Protein AF-A0A357V750-F1 (afdb_monomer_lite)

Secondary structure (DSSP, 8-state):
--------------PPPPP-------------S--S-PPPP-PPP----SS-SS-SS-HHHHHHHHHHHHHS-HHHHHHHTT--HHHHHHHHHHHHHHHTS--EEEETTEEEE-HHHHHHHHHHHHHHHHHHHHHHHHS---------------HHHIIIIIHHHHTT--

Structure (mmCIF, N/CA/C/O backbone):
data_AF-A0A357V750-F1
#
_entry.id   AF-A0A357V750-F1
#
loop_
_atom_site.group_PDB
_atom_site.id
_atom_site.type_symbol
_atom_site.label_atom_id
_atom_site.label_alt_id
_atom_site.label_comp_id
_atom_site.label_asym_id
_atom_site.label_entity_id
_atom_site.label_seq_id
_atom_site.pdbx_PDB_ins_code
_atom_site.Cartn_x
_atom_site.Cartn_y
_atom_site.Cartn_z
_atom_site.occupancy
_atom_site.B_iso_or_equiv
_atom_site.auth_seq_id
_atom_site.auth_comp_id
_atom_site.auth_asym_id
_atom_site.auth_atom_id
_atom_site.pdbx_PDB_model_num
ATOM 1 N N . MET A 1 1 ? 63.481 5.219 105.620 1.00 35.94 1 MET A N 1
ATOM 2 C CA . MET A 1 1 ? 64.578 6.195 105.464 1.00 35.94 1 MET A CA 1
ATOM 3 C C . MET A 1 1 ? 64.581 6.665 104.017 1.00 35.94 1 MET A C 1
ATOM 5 O O . MET A 1 1 ? 64.749 5.838 103.136 1.00 35.94 1 MET A O 1
ATOM 9 N N . THR A 1 2 ? 64.188 7.927 103.801 1.00 32.62 2 THR A N 1
ATOM 10 C CA . THR A 1 2 ? 64.933 8.993 103.087 1.00 32.62 2 THR A CA 1
ATOM 11 C C . THR A 1 2 ? 66.025 8.506 102.101 1.00 32.62 2 THR A C 1
ATOM 13 O O . THR A 1 2 ? 66.780 7.615 102.454 1.00 32.62 2 THR A O 1
ATOM 16 N N . ILE A 1 3 ? 66.269 9.042 100.894 1.00 41.50 3 ILE A N 1
ATOM 17 C CA . ILE A 1 3 ? 66.404 10.442 100.444 1.00 41.50 3 ILE A CA 1
ATOM 18 C C . ILE A 1 3 ? 66.485 10.460 98.881 1.00 41.50 3 ILE A C 1
ATOM 20 O O . ILE A 1 3 ? 67.014 9.507 98.327 1.00 41.50 3 ILE A O 1
ATOM 24 N N . SER A 1 4 ? 66.051 11.567 98.235 1.00 36.59 4 SER A N 1
ATOM 25 C CA . SER A 1 4 ? 66.751 12.361 97.172 1.00 36.59 4 SER A CA 1
ATOM 26 C C . SER A 1 4 ? 67.286 11.683 95.891 1.00 36.59 4 SER A C 1
ATOM 28 O O . SER A 1 4 ? 67.812 10.588 95.927 1.00 36.59 4 SER A O 1
ATOM 30 N N . ALA A 1 5 ? 67.378 12.304 94.714 1.00 42.47 5 ALA A N 1
ATOM 31 C CA . ALA A 1 5 ? 66.838 13.502 94.072 1.00 42.47 5 ALA A CA 1
ATOM 32 C C . ALA A 1 5 ? 67.399 13.509 92.633 1.00 42.47 5 ALA A C 1
ATOM 34 O O . ALA A 1 5 ? 68.475 12.978 92.382 1.00 42.47 5 ALA A O 1
ATOM 35 N N . GLY A 1 6 ? 66.727 14.239 91.739 1.00 36.81 6 GLY A N 1
ATOM 36 C CA . GLY A 1 6 ? 67.395 15.130 90.784 1.00 36.81 6 GLY A CA 1
ATOM 37 C C . GLY A 1 6 ? 67.963 14.530 89.493 1.00 36.81 6 GLY A C 1
ATOM 38 O O . GLY A 1 6 ? 69.044 13.960 89.486 1.00 36.81 6 GLY A O 1
ATOM 39 N N . LYS A 1 7 ? 67.355 14.875 88.352 1.00 46.44 7 LYS A N 1
ATOM 40 C CA . LYS A 1 7 ? 67.703 16.051 87.515 1.00 46.44 7 LYS A CA 1
ATOM 41 C C . LYS A 1 7 ? 67.255 15.829 86.061 1.00 46.44 7 LYS A C 1
ATOM 43 O O . LYS A 1 7 ? 67.574 14.811 85.466 1.00 46.44 7 LYS A O 1
ATOM 48 N N . GLY A 1 8 ? 66.658 16.870 85.470 1.00 36.03 8 GLY A N 1
ATOM 49 C CA . GLY A 1 8 ? 66.891 17.208 84.059 1.00 36.03 8 GLY A CA 1
ATOM 50 C C . GLY A 1 8 ? 65.722 17.061 83.082 1.00 36.03 8 GLY A C 1
ATOM 51 O O . GLY A 1 8 ? 65.584 16.029 82.442 1.00 36.03 8 GLY A O 1
ATOM 52 N N . ALA A 1 9 ? 64.978 18.157 82.887 1.00 50.66 9 ALA A N 1
ATOM 53 C CA . ALA A 1 9 ? 64.792 18.865 81.602 1.00 50.66 9 ALA A CA 1
ATOM 54 C C . ALA A 1 9 ? 63.341 19.359 81.361 1.00 50.66 9 ALA A C 1
ATOM 56 O O . ALA A 1 9 ? 62.393 18.704 81.789 1.00 50.66 9 ALA A O 1
ATOM 57 N N . PRO A 1 10 ? 63.156 20.533 80.715 1.00 49.19 10 PRO A N 1
ATOM 58 C CA . PRO A 1 10 ? 61.941 21.339 80.824 1.00 49.19 10 PRO A CA 1
ATOM 59 C C . PRO A 1 10 ? 60.999 21.277 79.607 1.00 49.19 10 PRO A C 1
ATOM 61 O O . PRO A 1 10 ? 61.340 20.813 78.522 1.00 49.19 10 PRO A O 1
ATOM 64 N N . CYS A 1 11 ? 59.809 21.838 79.829 1.00 40.75 11 CYS A N 1
ATOM 65 C CA . CYS A 1 11 ? 58.698 22.086 78.915 1.00 40.75 11 CYS A CA 1
ATOM 66 C C . CYS A 1 11 ? 59.068 22.519 77.484 1.00 40.75 11 CYS A C 1
ATOM 68 O O . CYS A 1 11 ? 59.873 23.430 77.280 1.00 40.75 11 CYS A O 1
ATOM 70 N N . ARG A 1 12 ? 58.274 22.063 76.504 1.00 43.81 12 ARG A N 1
ATOM 71 C CA . ARG A 1 12 ? 57.848 22.950 75.413 1.00 43.81 12 ARG A CA 1
ATOM 72 C C . ARG A 1 12 ? 56.386 22.702 75.041 1.00 43.81 12 ARG A C 1
ATOM 74 O O . ARG A 1 12 ? 56.008 21.652 74.532 1.00 43.81 12 ARG A O 1
ATOM 81 N N . LEU A 1 13 ? 55.583 23.711 75.367 1.00 49.53 13 LEU A N 1
ATOM 82 C CA . LEU A 1 13 ? 54.173 23.882 75.040 1.00 49.53 13 LEU A CA 1
ATOM 83 C C . LEU A 1 13 ? 53.942 23.738 73.530 1.00 49.53 13 LEU A C 1
ATOM 85 O O . LEU A 1 13 ? 54.673 24.307 72.719 1.00 49.53 13 LEU A O 1
ATOM 89 N N . ARG A 1 14 ? 52.904 22.985 73.169 1.00 44.00 14 ARG A N 1
ATOM 90 C CA . ARG A 1 14 ? 52.432 22.780 71.797 1.00 44.00 14 ARG A CA 1
ATOM 91 C C . ARG A 1 14 ? 51.476 23.927 71.436 1.00 44.00 14 ARG A C 1
ATOM 93 O O . ARG A 1 14 ? 50.418 24.006 72.057 1.00 44.00 14 ARG A O 1
ATOM 100 N N . PRO A 1 15 ? 51.793 24.812 70.475 1.00 51.06 15 PRO A N 1
ATOM 101 C CA . PRO A 1 15 ? 50.853 25.845 70.071 1.00 51.06 15 PRO A CA 1
ATOM 102 C C . PRO A 1 15 ? 49.727 25.259 69.209 1.00 51.06 15 PRO A C 1
ATOM 104 O O . PRO A 1 15 ? 49.928 24.393 68.353 1.00 51.06 15 PRO A O 1
ATOM 107 N N . SER A 1 16 ? 48.524 25.754 69.479 1.00 54.09 16 SER A N 1
ATOM 108 C CA . SER A 1 16 ? 47.274 25.569 68.746 1.00 54.09 16 SER A CA 1
ATOM 109 C C . SER A 1 16 ? 47.414 25.922 67.261 1.00 54.09 16 SER A C 1
ATOM 111 O O . SER A 1 16 ? 47.924 26.985 66.914 1.00 54.09 16 SER A O 1
ATOM 113 N N . ARG A 1 17 ? 46.928 25.035 66.383 1.00 51.00 17 ARG A N 1
ATOM 114 C CA . ARG A 1 17 ? 46.882 25.234 64.925 1.00 51.00 17 ARG A CA 1
ATOM 115 C C . ARG A 1 17 ? 45.991 26.435 64.565 1.00 51.00 17 ARG A C 1
ATOM 117 O O . ARG A 1 17 ? 44.813 26.398 64.918 1.00 51.00 17 ARG A O 1
ATOM 124 N N . PRO A 1 18 ? 46.485 27.433 63.811 1.00 48.78 18 PRO A N 1
ATOM 125 C CA . PRO A 1 18 ? 45.634 28.434 63.198 1.00 48.78 18 PRO A CA 1
ATOM 126 C C . PRO A 1 18 ? 45.048 27.930 61.873 1.00 48.78 18 PRO A C 1
ATOM 128 O O . PRO A 1 18 ? 45.686 27.238 61.080 1.00 48.78 18 PRO A O 1
ATOM 131 N N . THR A 1 19 ? 43.795 28.308 61.666 1.00 58.84 19 THR A N 1
ATOM 132 C CA . THR A 1 19 ? 42.976 28.197 60.460 1.00 58.84 19 THR A CA 1
ATOM 133 C C . THR A 1 19 ? 43.591 28.925 59.261 1.00 58.84 19 THR A C 1
ATOM 135 O O . THR A 1 19 ? 43.688 30.148 59.277 1.00 58.84 19 THR A O 1
ATOM 138 N N . LEU A 1 20 ? 43.906 28.198 58.186 1.00 48.38 20 LEU A N 1
ATOM 139 C CA . LEU A 1 20 ? 44.072 28.765 56.843 1.00 48.38 20 LEU A CA 1
ATOM 140 C C . LEU A 1 20 ? 43.552 27.775 55.792 1.00 48.38 20 LEU A C 1
ATOM 142 O O . LEU A 1 20 ? 44.252 26.897 55.296 1.00 48.38 20 LEU A O 1
ATOM 146 N N . TRP A 1 21 ? 42.270 27.918 55.481 1.00 42.69 21 TRP A N 1
ATOM 147 C CA . TRP A 1 21 ? 41.663 27.514 54.217 1.00 42.69 21 TRP A CA 1
ATOM 148 C C . TRP A 1 21 ? 41.678 28.744 53.292 1.00 42.69 21 TRP A C 1
ATOM 150 O O . TRP A 1 21 ? 41.422 29.846 53.766 1.00 42.69 21 TRP A O 1
ATOM 160 N N . ARG A 1 22 ? 41.914 28.534 51.985 1.00 49.53 22 ARG A N 1
ATOM 161 C CA . ARG A 1 22 ? 42.206 29.504 50.890 1.00 49.53 22 ARG A CA 1
ATOM 162 C C . ARG A 1 22 ? 43.712 29.684 50.692 1.00 49.53 22 ARG A C 1
ATOM 164 O O . ARG A 1 22 ? 44.354 30.345 51.484 1.00 49.53 22 ARG A O 1
ATOM 171 N N . THR A 1 23 ? 44.332 29.130 49.656 1.00 52.91 23 THR A N 1
ATOM 172 C CA . THR A 1 23 ? 43.962 29.253 48.238 1.00 52.91 23 THR A CA 1
ATOM 173 C C . THR A 1 23 ? 44.374 28.001 47.447 1.00 52.91 23 THR A C 1
ATOM 175 O O . THR A 1 23 ? 45.461 27.461 47.624 1.00 52.91 23 THR A O 1
ATOM 178 N N . LYS A 1 24 ? 43.495 27.517 46.558 1.00 46.97 24 LYS A N 1
ATOM 179 C CA . LYS A 1 24 ? 43.868 26.550 45.512 1.00 46.97 24 LYS A CA 1
ATOM 180 C C . LYS A 1 24 ? 44.533 27.302 44.347 1.00 46.97 24 LYS A C 1
ATOM 182 O O . LYS A 1 24 ? 44.118 28.428 44.066 1.00 46.97 24 LYS A O 1
ATOM 187 N N . PRO A 1 25 ? 45.511 26.699 43.650 1.00 51.09 25 PRO A N 1
ATOM 188 C CA . PRO A 1 25 ? 46.165 27.316 42.503 1.00 51.09 25 PRO A CA 1
ATOM 189 C C . PRO A 1 25 ? 45.168 27.502 41.350 1.00 51.09 25 PRO A C 1
ATOM 191 O O . PRO A 1 25 ? 44.385 26.603 41.031 1.00 51.09 25 PRO A O 1
ATOM 194 N N . GLN A 1 26 ? 45.191 28.691 40.744 1.00 56.38 26 GLN A N 1
ATOM 195 C CA . GLN A 1 26 ? 44.396 29.067 39.574 1.00 56.38 26 GLN A CA 1
ATOM 196 C C . GLN A 1 26 ? 44.851 28.240 38.363 1.00 56.38 26 GLN A C 1
ATOM 198 O O . GLN A 1 26 ? 45.829 28.569 37.697 1.00 56.38 26 GLN A O 1
ATOM 203 N N . ARG A 1 27 ? 44.138 27.150 38.069 1.00 43.06 27 ARG A N 1
ATOM 204 C CA . ARG A 1 27 ? 44.238 26.466 36.778 1.00 43.06 27 ARG A CA 1
ATOM 205 C C . ARG A 1 27 ? 43.526 27.355 35.761 1.00 43.06 27 ARG A C 1
ATOM 207 O O . ARG A 1 27 ? 42.300 27.455 35.792 1.00 43.06 27 ARG A O 1
ATOM 214 N N . GLY A 1 28 ? 44.305 28.050 34.933 1.00 45.22 28 GLY A N 1
ATOM 215 C CA . GLY A 1 28 ? 43.802 28.914 33.871 1.00 45.22 28 GLY A CA 1
ATOM 216 C C . GLY A 1 28 ? 42.720 28.199 33.067 1.00 45.22 28 GLY A C 1
ATOM 217 O O . GLY A 1 28 ? 42.944 27.122 32.515 1.00 45.22 28 GLY A O 1
ATOM 218 N N . LYS A 1 29 ? 41.521 28.781 33.058 1.00 54.06 29 LYS A N 1
ATOM 219 C CA . LYS A 1 29 ? 40.427 28.349 32.197 1.00 54.06 29 LYS A CA 1
ATOM 220 C C . LYS A 1 29 ? 40.837 28.680 30.766 1.00 54.06 29 LYS A C 1
ATOM 222 O O . LYS A 1 29 ? 40.747 29.835 30.362 1.00 54.06 29 LYS A O 1
ATOM 227 N N . VAL A 1 30 ? 41.271 27.688 29.995 1.00 53.12 30 VAL A N 1
ATOM 228 C CA . VAL A 1 30 ? 41.090 27.761 28.544 1.00 53.12 30 VAL A CA 1
ATOM 229 C C . VAL A 1 30 ? 39.586 27.872 28.321 1.00 53.12 30 VAL A C 1
ATOM 231 O O . VAL A 1 30 ? 38.834 26.935 28.586 1.00 53.12 30 VAL A O 1
ATOM 234 N N . ALA A 1 31 ? 39.132 29.067 27.952 1.00 52.09 31 ALA A N 1
ATOM 235 C CA . ALA A 1 31 ? 37.779 29.270 27.478 1.00 52.09 31 ALA A CA 1
ATOM 236 C C . ALA A 1 31 ? 37.629 28.429 26.205 1.00 52.09 31 ALA A C 1
ATOM 238 O O . ALA A 1 31 ? 38.210 28.762 25.176 1.00 52.09 31 ALA A O 1
ATOM 239 N N . SER A 1 32 ? 36.902 27.312 26.287 1.00 52.72 32 SER A N 1
ATOM 240 C CA . SER A 1 32 ? 36.440 26.622 25.084 1.00 52.72 32 SER A CA 1
ATOM 241 C C . SER A 1 32 ? 35.579 27.617 24.293 1.00 52.72 32 SER A C 1
ATOM 243 O O . SER A 1 32 ? 34.594 28.108 24.853 1.00 52.72 32 SER A O 1
ATOM 245 N N . PRO A 1 33 ? 35.903 27.951 23.029 1.00 53.25 33 PRO A N 1
ATOM 246 C CA . PRO A 1 33 ? 35.053 28.823 22.216 1.00 53.25 33 PRO A CA 1
ATOM 247 C C . PRO A 1 33 ? 33.735 28.135 21.828 1.00 53.25 33 PRO A C 1
ATOM 249 O O . PRO A 1 33 ? 32.804 28.780 21.350 1.00 53.25 33 PRO A O 1
ATOM 252 N N . PHE A 1 34 ? 33.650 26.817 22.019 1.00 58.12 34 PHE A N 1
ATOM 253 C CA . PHE A 1 34 ? 32.506 26.006 21.647 1.00 58.12 34 PHE A CA 1
ATOM 254 C C . PHE A 1 34 ? 31.550 25.893 22.837 1.00 58.12 34 PHE A C 1
ATOM 256 O O . PHE A 1 34 ? 31.674 25.018 23.693 1.00 58.12 34 PHE A O 1
ATOM 263 N N . GLN A 1 35 ? 30.619 26.845 22.920 1.00 58.28 35 GLN A N 1
ATOM 264 C CA . GLN A 1 35 ? 29.454 26.759 23.799 1.00 58.28 35 GLN A CA 1
ATOM 265 C C . GLN A 1 35 ? 28.606 25.544 23.377 1.00 58.28 35 GLN A C 1
ATOM 267 O O . GLN A 1 35 ? 27.774 25.640 22.477 1.00 58.28 35 GLN A O 1
ATOM 272 N N . GLU A 1 36 ? 28.830 24.410 24.044 1.00 59.66 36 GLU A N 1
ATOM 273 C CA . GLU A 1 36 ? 28.109 23.128 23.906 1.00 59.66 36 GLU A CA 1
ATOM 274 C C . GLU A 1 36 ? 26.594 23.255 24.190 1.00 59.66 36 GLU A C 1
ATOM 276 O O . GLU A 1 36 ? 25.804 22.389 23.840 1.00 59.66 36 GLU A O 1
ATOM 281 N N . ASN A 1 37 ? 26.143 24.376 24.761 1.00 67.62 37 ASN A N 1
ATOM 282 C CA . ASN A 1 37 ? 24.736 24.631 25.077 1.00 67.62 37 ASN A CA 1
ATOM 283 C C . ASN A 1 37 ? 23.987 25.381 23.965 1.00 67.62 37 ASN A C 1
ATOM 285 O O . ASN A 1 37 ? 23.229 26.315 24.240 1.00 67.62 37 ASN A O 1
ATOM 289 N N . ARG A 1 38 ? 24.160 24.986 22.698 1.00 64.25 38 ARG A N 1
ATOM 290 C CA . ARG A 1 38 ? 23.219 25.418 21.656 1.00 64.25 38 ARG A CA 1
ATOM 291 C C . ARG A 1 38 ? 21.965 24.544 21.782 1.00 64.25 38 ARG A C 1
ATOM 293 O O . ARG A 1 38 ? 22.093 23.327 21.667 1.00 64.25 38 ARG A O 1
ATOM 300 N N . PRO A 1 39 ? 20.763 25.097 22.027 1.00 68.81 39 PRO A N 1
ATOM 301 C CA . PRO A 1 39 ? 19.553 24.287 21.991 1.00 68.81 39 PRO A CA 1
ATOM 302 C C . PRO A 1 39 ? 19.466 23.630 20.612 1.00 68.81 39 PRO A C 1
ATOM 304 O O . PRO A 1 39 ? 19.460 24.329 19.597 1.00 68.81 39 PRO A O 1
ATOM 307 N N . VAL A 1 40 ? 19.439 22.292 20.572 1.00 68.12 40 VAL A N 1
ATOM 308 C CA . VAL A 1 40 ? 19.145 21.559 19.337 1.00 68.12 40 VAL A CA 1
ATOM 309 C C . VAL A 1 40 ? 17.806 22.105 18.840 1.00 68.12 40 VAL A C 1
ATOM 311 O O . VAL A 1 40 ? 16.834 22.069 19.607 1.00 68.12 40 VAL A O 1
ATOM 314 N N . PRO A 1 41 ? 17.723 22.664 17.617 1.00 69.56 41 PRO A N 1
ATOM 315 C CA . PRO A 1 41 ? 16.436 23.056 17.074 1.00 69.56 41 PRO A CA 1
ATOM 316 C C . PRO A 1 41 ? 15.569 21.802 17.098 1.00 69.56 41 PRO A C 1
ATOM 318 O O . PRO A 1 41 ? 15.967 20.778 16.540 1.00 69.56 41 PRO A O 1
ATOM 321 N N . LYS A 1 42 ? 14.429 21.850 17.807 1.00 60.56 42 LYS A N 1
ATOM 322 C CA . LYS A 1 42 ? 13.461 20.744 17.798 1.00 60.56 42 LYS A CA 1
ATOM 323 C C . LYS A 1 42 ? 13.302 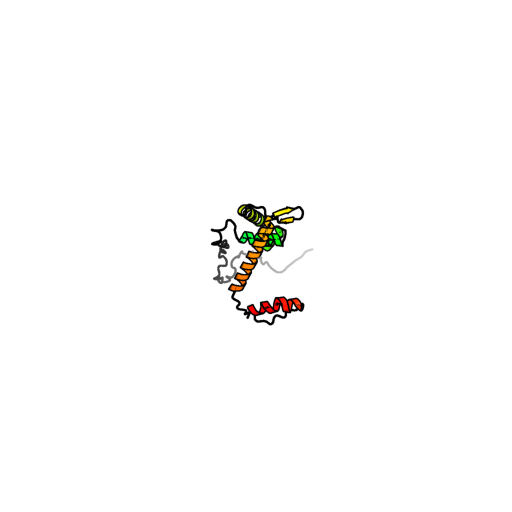20.325 16.337 1.00 60.56 42 LYS A C 1
ATOM 325 O O . LYS A 1 42 ? 13.093 21.230 15.521 1.00 60.56 42 LYS A O 1
ATOM 330 N N . PRO A 1 43 ? 13.464 19.030 16.001 1.00 62.84 43 PRO A N 1
ATOM 331 C CA . PRO A 1 43 ? 13.379 18.593 14.619 1.00 62.84 43 PRO A CA 1
ATOM 332 C C . PRO A 1 43 ? 12.079 19.153 14.065 1.00 62.84 43 PRO A C 1
ATOM 334 O O . PRO A 1 43 ? 11.006 18.908 14.623 1.00 62.84 43 PRO A O 1
ATOM 337 N N . GLN A 1 44 ? 12.201 20.013 13.053 1.00 45.03 44 GLN A N 1
ATOM 338 C CA . GLN A 1 44 ? 11.027 20.586 12.423 1.00 45.03 44 GLN A CA 1
ATOM 339 C C . GLN A 1 44 ? 10.193 19.398 11.931 1.00 45.03 44 GLN A C 1
ATOM 341 O O . GLN A 1 44 ? 10.761 18.485 11.318 1.00 45.03 44 GLN A O 1
ATOM 346 N N . PRO A 1 45 ? 8.882 19.340 12.224 1.00 59.91 45 PRO A N 1
ATOM 347 C CA . PRO A 1 45 ? 8.042 18.357 11.570 1.00 59.91 45 PRO A CA 1
ATOM 348 C C . PRO A 1 45 ? 8.189 18.603 10.071 1.00 59.91 45 PRO A C 1
ATOM 350 O O . PRO A 1 45 ? 7.925 19.711 9.605 1.00 59.91 45 PRO A O 1
ATOM 353 N N . LYS A 1 46 ? 8.696 17.592 9.352 1.00 48.47 46 LYS A N 1
ATOM 354 C CA . LYS A 1 46 ? 8.921 17.656 7.906 1.00 48.47 46 LYS A CA 1
ATOM 355 C C . LYS A 1 46 ? 7.709 18.322 7.245 1.00 48.47 46 LYS A C 1
ATOM 357 O O . LYS A 1 46 ? 6.581 17.898 7.538 1.00 48.47 46 LYS A O 1
ATOM 362 N N . PRO A 1 47 ? 7.904 19.365 6.418 1.00 48.22 47 PRO A N 1
ATOM 363 C CA . PRO A 1 47 ? 6.783 19.947 5.709 1.00 48.22 47 PRO A CA 1
ATOM 364 C C . PRO A 1 47 ? 6.142 18.808 4.913 1.00 48.22 47 PRO A C 1
ATOM 366 O O . PRO A 1 47 ? 6.841 18.038 4.254 1.00 48.22 47 PRO A O 1
ATOM 369 N N . ARG A 1 48 ? 4.819 18.673 4.994 1.00 56.50 48 ARG A N 1
ATOM 370 C CA . ARG A 1 48 ? 4.065 17.867 4.034 1.00 56.50 48 ARG A CA 1
ATOM 371 C C . ARG A 1 48 ? 3.424 18.826 3.034 1.00 56.50 48 ARG A C 1
ATOM 373 O O . ARG A 1 48 ? 2.319 19.280 3.319 1.00 56.50 48 ARG A O 1
ATOM 380 N N . PRO A 1 49 ? 4.068 19.195 1.915 1.00 55.19 49 PRO A N 1
ATOM 381 C CA . PRO A 1 49 ? 3.342 19.869 0.856 1.00 55.19 49 PRO A CA 1
ATOM 382 C C . PRO A 1 49 ? 3.260 19.002 -0.409 1.00 55.19 49 PRO A C 1
ATOM 384 O O . PRO A 1 49 ? 4.205 18.294 -0.727 1.00 55.19 49 PRO A O 1
ATOM 387 N N . TYR A 1 50 ? 2.119 19.135 -1.100 1.00 52.00 50 TYR A N 1
ATOM 388 C CA . TYR A 1 50 ? 1.906 19.182 -2.562 1.00 52.00 50 TYR A CA 1
ATOM 389 C C . TYR A 1 50 ? 1.082 18.104 -3.309 1.00 52.00 50 TYR A C 1
ATOM 391 O O . TYR A 1 50 ? 0.581 18.441 -4.374 1.00 52.00 50 TYR A O 1
ATOM 399 N N . ALA A 1 51 ? 0.825 16.884 -2.819 1.00 49.28 51 ALA A N 1
ATOM 400 C CA . ALA A 1 51 ? 0.153 15.861 -3.662 1.00 49.28 51 ALA A CA 1
ATOM 401 C C . ALA A 1 51 ? -1.372 15.670 -3.458 1.00 49.28 51 ALA A C 1
ATOM 403 O O . ALA A 1 51 ? -2.004 14.955 -4.235 1.00 49.28 51 ALA A O 1
ATOM 404 N N . SER A 1 52 ? -1.987 16.257 -2.425 1.00 54.31 52 SER A N 1
ATOM 405 C CA . SER A 1 52 ? -3.301 15.794 -1.939 1.00 54.31 52 SER A CA 1
ATOM 406 C C . SER A 1 52 ? -4.522 16.622 -2.349 1.00 54.31 52 SER A C 1
ATOM 408 O O . SER A 1 52 ? -5.626 16.278 -1.944 1.00 54.31 52 SER A O 1
ATOM 410 N N . GLU A 1 53 ? -4.394 17.698 -3.126 1.00 52.72 53 GLU A N 1
ATOM 411 C CA . GLU A 1 53 ? -5.569 18.545 -3.421 1.00 52.72 53 GLU A CA 1
ATOM 412 C C . GLU A 1 53 ? -6.541 17.940 -4.450 1.00 52.72 53 GLU A C 1
ATOM 414 O O . GLU A 1 53 ? -7.673 18.402 -4.562 1.00 52.72 53 GLU A O 1
ATOM 419 N N . LEU A 1 54 ? -6.157 16.856 -5.136 1.00 56.41 54 LEU A N 1
ATOM 420 C CA . LEU A 1 54 ? -7.020 16.162 -6.105 1.00 56.41 54 LEU A CA 1
ATOM 421 C C . LEU A 1 54 ? -7.518 14.783 -5.640 1.00 56.41 54 LEU A C 1
ATOM 423 O O . LEU A 1 54 ? -8.408 14.221 -6.274 1.00 56.41 54 LEU A O 1
ATOM 427 N N . SER A 1 55 ? -6.996 14.236 -4.536 1.00 62.75 55 SER A N 1
ATOM 428 C CA . SER A 1 55 ? -7.360 12.897 -4.054 1.00 62.75 55 SER A CA 1
ATOM 429 C C . SER A 1 55 ? -7.978 12.954 -2.661 1.00 62.75 55 SER A C 1
ATOM 431 O O . SER A 1 55 ? -7.438 13.572 -1.747 1.00 62.75 55 SER A O 1
ATOM 433 N N . ARG A 1 56 ? -9.107 12.259 -2.474 1.00 68.94 56 ARG A N 1
ATOM 434 C CA . ARG A 1 56 ? -9.778 12.113 -1.167 1.00 68.94 56 ARG A CA 1
ATOM 435 C C . ARG A 1 56 ? -8.974 11.279 -0.154 1.00 68.94 56 ARG A C 1
ATOM 437 O O . ARG A 1 56 ? -9.407 11.163 0.989 1.00 68.94 56 ARG A O 1
ATOM 444 N N . PHE A 1 57 ? -7.841 10.699 -0.552 1.00 73.69 57 PHE A N 1
ATOM 445 C CA . PHE A 1 57 ? -6.965 9.885 0.293 1.00 73.69 57 PHE A CA 1
ATOM 446 C C . PHE A 1 57 ? -5.482 10.197 0.033 1.00 73.69 57 PHE A C 1
ATOM 448 O O . PHE A 1 57 ? -5.116 10.672 -1.045 1.00 73.69 57 PHE A O 1
ATOM 455 N N . ASP A 1 58 ? -4.629 9.924 1.024 1.00 80.56 58 ASP A N 1
ATOM 456 C CA . ASP A 1 58 ? -3.179 10.132 0.945 1.00 80.56 58 ASP A CA 1
ATOM 457 C C . ASP A 1 58 ? -2.500 8.906 0.304 1.00 80.56 58 ASP A C 1
ATOM 459 O O . ASP A 1 58 ? -2.832 7.762 0.616 1.00 80.56 58 ASP A O 1
ATOM 463 N N . TRP A 1 59 ? -1.521 9.121 -0.573 1.00 80.31 59 TRP A N 1
ATOM 464 C CA . TRP A 1 59 ? -0.729 8.043 -1.182 1.00 80.31 59 TRP A CA 1
ATOM 465 C C . TRP A 1 59 ? 0.054 7.239 -0.141 1.00 80.31 59 TRP A C 1
ATOM 467 O O . TRP A 1 59 ? 0.216 6.024 -0.277 1.00 80.31 59 TRP A O 1
ATOM 477 N N . ASP A 1 60 ? 0.459 7.888 0.950 1.00 83.19 60 ASP A N 1
ATOM 478 C CA . ASP A 1 60 ? 1.083 7.212 2.083 1.00 83.19 60 ASP A CA 1
ATOM 479 C C . ASP A 1 60 ? 0.128 6.182 2.738 1.00 83.19 60 ASP A C 1
ATOM 481 O O . ASP A 1 60 ? 0.590 5.254 3.409 1.00 83.19 60 ASP A O 1
ATOM 485 N N . ASP A 1 61 ? -1.198 6.326 2.582 1.00 87.25 61 ASP A N 1
ATOM 486 C CA . ASP A 1 61 ? -2.180 5.359 3.093 1.00 87.25 61 ASP A CA 1
ATOM 487 C C . ASP A 1 61 ? -2.202 4.072 2.250 1.00 87.25 61 ASP A C 1
ATOM 489 O O . ASP A 1 61 ? -2.393 2.990 2.808 1.00 87.25 61 ASP A O 1
ATOM 493 N N . ILE A 1 62 ? -1.928 4.157 0.941 1.00 88.62 62 ILE A N 1
ATOM 494 C CA . ILE A 1 62 ? -1.790 2.985 0.058 1.00 88.62 62 ILE A CA 1
ATOM 495 C C . ILE A 1 62 ? -0.539 2.182 0.426 1.00 88.62 62 ILE A C 1
ATOM 497 O O . ILE A 1 62 ? -0.606 0.962 0.576 1.00 88.62 62 ILE A O 1
ATOM 501 N N . ALA A 1 63 ? 0.594 2.853 0.646 1.00 87.00 63 ALA A N 1
ATOM 502 C CA . ALA A 1 63 ? 1.818 2.184 1.093 1.00 87.00 63 ALA A CA 1
ATOM 503 C C . ALA A 1 63 ? 1.610 1.463 2.439 1.00 87.00 63 ALA A C 1
ATOM 505 O O . ALA A 1 63 ? 2.090 0.347 2.657 1.00 87.00 63 ALA A O 1
ATOM 506 N N . LEU A 1 64 ? 0.839 2.082 3.338 1.00 89.56 64 LEU A N 1
ATOM 507 C CA . LEU A 1 64 ? 0.466 1.487 4.615 1.00 89.56 64 LEU A CA 1
ATOM 508 C C . LEU A 1 64 ? -0.455 0.274 4.452 1.00 89.56 64 LEU A C 1
ATOM 510 O O . LEU A 1 64 ? -0.259 -0.730 5.140 1.00 89.56 64 LEU A O 1
ATOM 514 N N . PHE A 1 65 ? -1.422 0.347 3.537 1.00 91.25 65 PHE A N 1
ATOM 515 C CA . PHE A 1 65 ? -2.278 -0.774 3.164 1.00 91.25 65 PHE A CA 1
ATOM 516 C C . PHE A 1 65 ? -1.446 -1.961 2.654 1.00 91.25 65 PHE A C 1
ATOM 518 O O . PHE A 1 65 ? -1.545 -3.045 3.227 1.00 91.25 65 PHE A O 1
ATOM 525 N N . LEU A 1 66 ? -0.551 -1.750 1.681 1.00 91.00 66 LEU A N 1
ATOM 526 C CA . LEU A 1 66 ? 0.329 -2.794 1.132 1.00 91.00 66 LEU A CA 1
ATOM 527 C C . LEU A 1 66 ? 1.186 -3.465 2.215 1.00 91.00 66 LEU A C 1
ATOM 529 O O . LEU A 1 66 ? 1.272 -4.694 2.279 1.00 91.00 66 LEU A O 1
ATOM 533 N N . ALA A 1 67 ? 1.773 -2.680 3.122 1.00 89.75 67 ALA A N 1
ATOM 534 C CA . ALA A 1 67 ? 2.530 -3.219 4.250 1.00 89.75 67 ALA A CA 1
ATOM 535 C C . ALA A 1 67 ? 1.659 -4.104 5.161 1.00 89.75 67 ALA A C 1
ATOM 537 O O . ALA A 1 67 ? 2.109 -5.142 5.651 1.00 89.75 67 ALA A O 1
ATOM 538 N N . LEU A 1 68 ? 0.398 -3.727 5.381 1.00 90.06 68 LEU A N 1
ATOM 539 C CA . LEU A 1 68 ? -0.522 -4.511 6.198 1.00 90.06 68 LEU A CA 1
ATOM 540 C C . LEU A 1 68 ? -0.919 -5.822 5.531 1.00 90.06 68 LEU A C 1
ATOM 542 O O . LEU A 1 68 ? -0.921 -6.851 6.205 1.00 90.06 68 LEU A O 1
ATOM 546 N N . VAL A 1 69 ? -1.189 -5.803 4.226 1.00 91.12 69 VAL A N 1
ATOM 547 C CA . VAL A 1 69 ? -1.485 -7.007 3.438 1.00 91.12 69 VAL A CA 1
ATOM 548 C C . VAL A 1 69 ? -0.316 -7.995 3.502 1.00 91.12 69 VAL A C 1
ATOM 550 O O . VAL A 1 69 ? -0.525 -9.172 3.800 1.00 91.12 69 VAL A O 1
ATOM 553 N N . ARG A 1 70 ? 0.922 -7.512 3.326 1.00 88.69 70 ARG A N 1
ATOM 554 C CA . ARG A 1 70 ? 2.146 -8.335 3.375 1.00 88.69 70 ARG A CA 1
ATOM 555 C C . ARG A 1 70 ? 2.362 -9.003 4.731 1.00 88.69 70 ARG A C 1
ATOM 557 O O . ARG A 1 70 ? 2.756 -10.162 4.797 1.00 88.69 70 ARG A O 1
ATOM 564 N N . HIS A 1 71 ? 2.109 -8.280 5.819 1.00 86.94 71 HIS A N 1
ATOM 565 C CA . HIS A 1 71 ? 2.378 -8.776 7.169 1.00 86.94 71 HIS A CA 1
ATOM 566 C C . HIS A 1 71 ? 1.177 -9.446 7.852 1.00 86.94 71 HIS A C 1
ATOM 568 O O . HIS A 1 71 ? 1.364 -10.095 8.882 1.00 86.94 71 HIS A O 1
ATOM 574 N N . ARG A 1 72 ? -0.052 -9.250 7.349 1.00 85.44 72 ARG A N 1
ATOM 575 C CA . ARG A 1 72 ? -1.335 -9.700 7.942 1.00 85.44 72 ARG A CA 1
ATOM 576 C C . ARG A 1 72 ? -1.522 -9.340 9.426 1.00 85.44 72 ARG A C 1
ATOM 578 O O . ARG A 1 72 ? -2.362 -9.901 10.129 1.00 85.44 72 ARG A O 1
ATOM 585 N N . SER A 1 73 ? -0.733 -8.389 9.924 1.00 85.06 73 SER A N 1
ATOM 586 C CA . SER A 1 73 ? -0.650 -8.010 11.332 1.00 85.06 73 SER A CA 1
ATOM 587 C C . SER A 1 73 ? -0.394 -6.514 11.451 1.00 85.06 73 SER A C 1
ATOM 589 O O . SER A 1 73 ? 0.623 -6.003 10.976 1.00 85.06 73 SER A O 1
ATOM 591 N N . LEU A 1 74 ? -1.291 -5.817 12.156 1.00 83.38 74 LEU A N 1
ATOM 592 C CA . LEU A 1 74 ? -1.159 -4.384 12.422 1.00 83.38 74 LEU A CA 1
ATOM 593 C C . LEU A 1 74 ? 0.146 -4.044 13.158 1.00 83.38 74 LEU A C 1
ATOM 595 O O . LEU A 1 74 ? 0.761 -3.019 12.879 1.00 83.38 74 LEU A O 1
ATOM 599 N N . SER A 1 75 ? 0.581 -4.889 14.098 1.00 84.88 75 SER A N 1
ATOM 600 C CA . SER A 1 75 ? 1.804 -4.649 14.874 1.00 84.88 75 SER A CA 1
ATOM 601 C C . SER A 1 75 ? 3.068 -4.788 14.026 1.00 84.88 75 SER A C 1
ATOM 603 O O . SER A 1 75 ? 4.005 -4.014 14.209 1.00 84.88 75 SER A O 1
ATOM 605 N N . HIS A 1 76 ? 3.100 -5.740 13.090 1.00 85.44 76 HIS A N 1
ATOM 606 C CA . HIS A 1 76 ? 4.236 -5.912 12.181 1.00 85.44 76 HIS A CA 1
ATOM 607 C C . HIS A 1 76 ? 4.291 -4.799 11.134 1.00 85.44 76 HIS A C 1
ATOM 609 O O . HIS A 1 76 ? 5.353 -4.216 10.934 1.00 85.44 76 HIS A O 1
ATOM 615 N N . ALA A 1 77 ? 3.147 -4.425 10.555 1.00 85.12 77 ALA A N 1
ATOM 616 C CA . ALA A 1 77 ? 3.061 -3.297 9.628 1.00 85.12 77 ALA A CA 1
ATOM 617 C C . ALA A 1 77 ? 3.494 -1.975 10.287 1.00 85.12 77 ALA A C 1
ATOM 619 O O . ALA A 1 77 ? 4.277 -1.215 9.721 1.00 85.12 77 ALA A O 1
ATOM 620 N N . ALA A 1 78 ? 3.054 -1.732 11.527 1.00 85.69 78 ALA A N 1
ATOM 621 C CA . ALA A 1 78 ? 3.460 -0.571 12.314 1.00 85.69 78 ALA A CA 1
ATOM 622 C C . ALA A 1 78 ? 4.982 -0.515 12.533 1.00 85.69 78 ALA A C 1
ATOM 624 O O . ALA A 1 78 ? 5.588 0.539 12.357 1.00 85.69 78 ALA A O 1
ATOM 625 N N . ARG A 1 79 ? 5.615 -1.652 12.858 1.00 85.88 79 ARG A N 1
ATOM 626 C CA . ARG A 1 79 ? 7.076 -1.744 13.020 1.00 85.88 79 ARG A CA 1
ATOM 627 C C . ARG A 1 79 ? 7.823 -1.514 11.709 1.00 85.88 79 ARG A C 1
ATOM 629 O O . ARG A 1 79 ? 8.794 -0.770 11.714 1.00 85.88 79 ARG A O 1
ATOM 636 N N . SER A 1 80 ? 7.355 -2.105 10.609 1.00 83.56 80 SER A N 1
ATOM 637 C CA . SER A 1 80 ? 7.960 -1.937 9.280 1.00 83.56 80 SER A CA 1
ATOM 638 C C . SER A 1 80 ? 7.996 -0.464 8.855 1.00 83.56 80 SER A C 1
ATOM 640 O O . SER A 1 80 ? 9.019 0.026 8.389 1.00 83.56 80 SER A O 1
ATOM 642 N N . LEU A 1 81 ? 6.917 0.275 9.123 1.00 82.31 81 LEU A N 1
ATOM 643 C CA . LEU A 1 81 ? 6.793 1.691 8.766 1.00 82.31 81 LEU A CA 1
ATOM 644 C C . LEU A 1 81 ? 7.267 2.657 9.865 1.00 82.31 81 LEU A C 1
ATOM 646 O O . LEU A 1 81 ? 7.138 3.869 9.705 1.00 82.31 81 LEU A O 1
ATOM 650 N N . SER A 1 82 ? 7.796 2.151 10.986 1.00 83.56 82 SER A N 1
ATOM 651 C CA . SER A 1 82 ? 8.169 2.955 12.164 1.00 83.56 82 SER A CA 1
ATOM 652 C C . SER A 1 82 ? 7.033 3.865 12.677 1.00 83.56 82 SER A C 1
ATOM 654 O O . SER A 1 82 ? 7.261 4.995 13.111 1.00 83.56 82 SER A O 1
ATOM 656 N N . LEU A 1 83 ? 5.789 3.377 12.623 1.00 85.88 83 LEU A N 1
ATOM 657 C CA . LEU A 1 83 ? 4.576 4.071 13.069 1.00 85.88 83 LEU A CA 1
ATOM 658 C C . LEU A 1 83 ? 3.991 3.439 14.338 1.00 85.88 83 LEU A C 1
ATOM 660 O O . LEU A 1 83 ? 4.180 2.261 14.630 1.00 85.88 83 LEU A O 1
ATOM 664 N N . THR A 1 84 ? 3.202 4.214 15.084 1.00 87.50 84 THR A N 1
ATOM 665 C CA . THR A 1 84 ? 2.435 3.701 16.229 1.00 87.50 84 THR A CA 1
ATOM 666 C C . THR A 1 84 ? 1.211 2.911 15.757 1.00 87.50 84 THR A C 1
ATOM 668 O O . THR A 1 84 ? 0.520 3.322 14.824 1.00 87.50 84 THR A O 1
ATOM 671 N N . HIS A 1 85 ? 0.872 1.825 16.459 1.00 84.38 85 HIS A N 1
ATOM 672 C CA . HIS A 1 85 ? -0.307 0.990 16.184 1.00 84.38 85 HIS A CA 1
ATOM 673 C C . HIS A 1 85 ? -1.624 1.791 16.078 1.00 84.38 85 HIS A C 1
ATOM 675 O O . HIS A 1 85 ? -2.459 1.522 15.214 1.00 84.38 85 HIS A O 1
ATOM 681 N N . SER A 1 86 ? -1.791 2.819 16.920 1.00 86.50 86 SER A N 1
ATOM 682 C CA . SER A 1 86 ? -2.949 3.723 16.899 1.00 86.50 86 SER A CA 1
ATOM 683 C C . SER A 1 86 ? -3.028 4.563 15.620 1.00 86.50 86 SER A C 1
ATOM 685 O O . SER A 1 86 ? -4.116 4.756 15.078 1.00 86.50 86 SER A O 1
ATOM 687 N N . THR A 1 87 ? -1.885 5.023 15.108 1.00 87.88 87 THR A N 1
ATOM 688 C CA . THR A 1 87 ? -1.795 5.783 13.857 1.00 87.88 87 THR A CA 1
ATOM 689 C C . THR A 1 87 ? -2.169 4.908 12.669 1.00 87.88 87 THR A C 1
ATOM 691 O O . THR A 1 87 ? -2.976 5.326 11.846 1.00 87.88 87 THR A O 1
ATOM 694 N N . VAL A 1 88 ? -1.653 3.677 12.613 1.00 87.31 88 VAL A N 1
ATOM 695 C CA . VAL A 1 88 ? -1.949 2.721 11.533 1.00 87.31 88 VAL A CA 1
ATOM 696 C C . VAL A 1 88 ? -3.449 2.439 11.453 1.00 87.31 88 VAL A C 1
ATOM 698 O O . VAL A 1 88 ? -4.056 2.621 10.401 1.00 87.31 88 VAL A O 1
ATOM 701 N N . GLY A 1 89 ? -4.082 2.105 12.581 1.00 87.56 89 GLY A N 1
ATOM 702 C CA . GLY A 1 89 ? -5.525 1.861 12.618 1.00 87.56 89 GLY A CA 1
ATOM 703 C C . GLY A 1 89 ? -6.368 3.085 12.240 1.00 87.56 89 GLY A C 1
ATOM 704 O O . GLY A 1 89 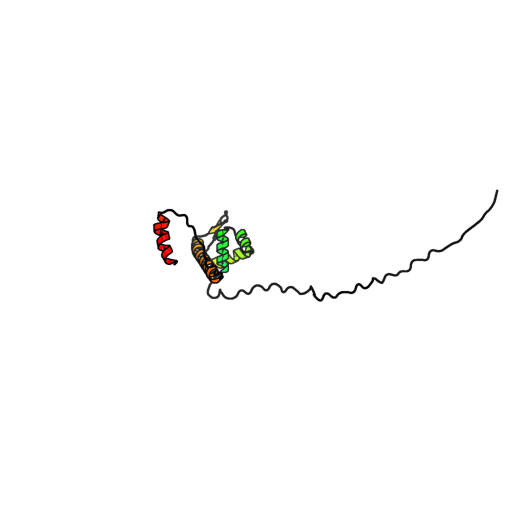? -7.401 2.936 11.594 1.00 87.56 89 GLY A O 1
ATOM 705 N N . ARG A 1 90 ? -5.942 4.299 12.615 1.00 88.31 90 ARG A N 1
ATOM 706 C CA . ARG A 1 90 ? -6.641 5.536 12.233 1.00 88.31 90 ARG A CA 1
ATOM 707 C C . ARG A 1 90 ? -6.541 5.797 10.731 1.00 88.31 90 ARG A C 1
ATOM 709 O O . ARG A 1 90 ? -7.555 6.109 10.124 1.00 88.31 90 ARG A O 1
ATOM 716 N N . ARG A 1 91 ? -5.349 5.646 10.149 1.00 88.12 91 ARG A N 1
ATOM 717 C CA . ARG A 1 91 ? -5.096 5.876 8.718 1.00 88.12 91 ARG A CA 1
ATOM 718 C C . ARG A 1 91 ? -5.882 4.917 7.828 1.00 88.12 91 ARG A C 1
ATOM 720 O O . ARG A 1 91 ? -6.521 5.362 6.888 1.00 88.12 91 ARG A O 1
ATOM 727 N N . ILE A 1 92 ? -5.943 3.637 8.196 1.00 89.25 92 ILE A N 1
ATOM 728 C CA . ILE A 1 92 ? -6.756 2.643 7.474 1.00 89.25 92 ILE A CA 1
ATOM 729 C C . ILE A 1 92 ? -8.232 3.019 7.504 1.00 89.25 92 ILE A C 1
ATOM 731 O O . ILE A 1 92 ? -8.884 2.995 6.472 1.00 89.25 92 ILE A O 1
ATOM 735 N N . LYS A 1 93 ? -8.759 3.426 8.664 1.00 88.88 93 LYS A N 1
ATOM 736 C CA . LYS A 1 93 ? -10.156 3.870 8.757 1.00 88.88 93 LYS A CA 1
ATOM 737 C C . LYS A 1 93 ? -10.435 5.094 7.889 1.00 88.88 93 LYS A C 1
ATOM 739 O O . LYS A 1 93 ? -11.510 5.185 7.310 1.00 88.88 93 LYS A O 1
ATOM 744 N N . THR A 1 94 ? -9.494 6.035 7.809 1.00 88.44 94 THR A N 1
ATOM 745 C CA . THR A 1 94 ? -9.612 7.189 6.911 1.00 88.44 94 THR A CA 1
ATOM 746 C C . THR A 1 94 ? -9.625 6.747 5.448 1.00 88.44 94 THR A C 1
ATOM 748 O O . THR A 1 94 ? -10.455 7.236 4.690 1.00 88.44 94 THR A O 1
ATOM 751 N N . LEU A 1 95 ? -8.773 5.790 5.069 1.00 88.50 95 LEU A N 1
ATOM 752 C CA . LEU A 1 95 ? -8.734 5.215 3.722 1.00 88.50 95 LEU A CA 1
ATOM 753 C C . LEU A 1 95 ? -10.045 4.491 3.371 1.00 88.50 95 LEU A C 1
ATOM 755 O O . LEU A 1 95 ? -10.632 4.754 2.326 1.00 88.50 95 LEU A O 1
ATOM 759 N N . GLU A 1 96 ? -10.550 3.643 4.269 1.00 90.94 96 GLU A N 1
ATOM 760 C CA . GLU A 1 96 ? -11.845 2.965 4.118 1.00 90.94 96 GLU A CA 1
ATOM 761 C C . GLU A 1 96 ? -12.997 3.971 3.981 1.00 90.94 96 GLU A C 1
ATOM 763 O O . GLU A 1 96 ? -13.880 3.799 3.143 1.00 90.94 96 GLU A O 1
ATOM 768 N N . ALA A 1 97 ? -12.974 5.056 4.763 1.00 88.56 97 ALA A N 1
ATOM 769 C CA . ALA A 1 97 ? -13.972 6.119 4.680 1.00 88.56 97 ALA A CA 1
ATOM 770 C C . ALA A 1 97 ? -13.881 6.915 3.368 1.00 88.56 97 ALA A C 1
ATOM 772 O O . ALA A 1 97 ? -14.913 7.267 2.801 1.00 88.56 97 ALA A O 1
ATOM 773 N N . ALA A 1 98 ? -12.671 7.178 2.868 1.00 86.81 98 ALA A N 1
ATOM 774 C CA . ALA A 1 98 ? -12.453 7.886 1.609 1.00 86.81 98 ALA A CA 1
ATOM 775 C C . ALA A 1 98 ? -12.905 7.065 0.389 1.00 86.81 98 ALA A C 1
ATOM 777 O O . ALA A 1 98 ? -13.455 7.629 -0.558 1.00 86.81 98 ALA A O 1
ATOM 778 N N . LEU A 1 99 ? -12.702 5.744 0.433 1.00 87.00 99 LEU A N 1
ATOM 779 C CA . LEU A 1 99 ? -13.108 4.799 -0.612 1.00 87.00 99 LEU A CA 1
ATOM 780 C C . LEU A 1 99 ? -14.561 4.318 -0.461 1.00 87.00 99 LEU A C 1
ATOM 782 O O . LEU A 1 99 ? -15.120 3.747 -1.394 1.00 87.00 99 LEU A O 1
ATOM 786 N N . GLY A 1 100 ? -15.183 4.543 0.700 1.00 87.94 100 GLY A N 1
ATOM 787 C CA . GLY A 1 100 ? -16.556 4.127 0.989 1.00 87.94 100 GLY A CA 1
ATOM 788 C C . GLY A 1 100 ? -16.739 2.610 1.110 1.00 87.94 100 GLY A C 1
ATOM 789 O O . GLY A 1 100 ? -17.861 2.122 0.985 1.00 87.94 100 GLY A O 1
ATOM 790 N N . ALA A 1 101 ? -15.662 1.856 1.342 1.00 89.12 101 ALA A N 1
ATOM 791 C CA . ALA A 1 101 ? -15.677 0.399 1.413 1.00 89.12 101 ALA A CA 1
ATOM 792 C C . ALA A 1 101 ? -14.793 -0.107 2.557 1.00 89.12 101 ALA A C 1
ATOM 794 O O . ALA A 1 101 ? -13.739 0.459 2.847 1.00 89.12 101 ALA A O 1
ATOM 795 N N . LYS A 1 102 ? -15.212 -1.207 3.193 1.00 90.56 102 LYS A N 1
ATOM 796 C CA . LYS A 1 102 ? -14.348 -1.943 4.121 1.00 90.56 102 LYS A CA 1
ATOM 797 C C . LYS A 1 102 ? -13.331 -2.742 3.327 1.00 90.56 102 LYS A C 1
ATOM 799 O O . LYS A 1 102 ? -13.720 -3.510 2.449 1.00 90.56 102 LYS A O 1
ATOM 804 N N . LEU A 1 103 ? -12.060 -2.585 3.667 1.00 89.12 103 LEU A N 1
ATOM 805 C CA . LEU A 1 103 ? -10.951 -3.272 3.007 1.00 89.12 103 LEU A CA 1
ATOM 806 C C . LEU A 1 103 ? -10.473 -4.474 3.821 1.00 89.12 103 LEU A C 1
ATOM 808 O O . LEU A 1 103 ? -9.934 -5.424 3.258 1.00 89.12 103 LEU A O 1
ATOM 812 N N . PHE A 1 104 ? -10.684 -4.434 5.141 1.00 89.38 104 PHE A N 1
ATOM 813 C CA . PHE A 1 104 ? -10.261 -5.491 6.048 1.00 89.38 104 PHE A CA 1
ATOM 814 C C . PHE A 1 104 ? -11.382 -6.006 6.946 1.00 89.38 104 PHE A C 1
ATOM 816 O O . PHE A 1 104 ? -12.194 -5.250 7.487 1.00 89.38 104 PHE A O 1
ATOM 823 N N . GLU A 1 105 ? -11.327 -7.305 7.215 1.00 88.06 105 GLU A N 1
ATOM 824 C CA . GLU A 1 105 ? -12.156 -7.990 8.195 1.00 88.06 105 GLU A CA 1
ATOM 825 C C . GLU A 1 105 ? -11.319 -8.528 9.354 1.00 88.06 105 GLU A C 1
ATOM 827 O O . GLU A 1 105 ? -10.213 -9.055 9.195 1.00 88.06 105 GLU A O 1
ATOM 832 N N . ARG A 1 106 ? -11.863 -8.369 10.565 1.00 83.19 106 ARG A N 1
ATOM 833 C CA . ARG A 1 106 ? -11.252 -8.885 11.789 1.00 83.19 106 ARG A CA 1
ATOM 834 C C . ARG A 1 106 ? -11.698 -10.320 11.998 1.00 83.19 106 ARG A C 1
ATOM 836 O O . ARG A 1 106 ? -12.846 -10.560 12.354 1.00 83.19 106 ARG A O 1
ATOM 843 N N . THR A 1 107 ? -10.759 -11.240 11.852 1.00 83.00 107 THR A N 1
ATOM 844 C CA . THR A 1 107 ? -10.950 -12.660 12.146 1.00 83.00 107 THR A CA 1
ATOM 845 C C . THR A 1 107 ? -10.149 -13.014 13.403 1.00 83.00 107 THR A C 1
ATOM 847 O O . THR A 1 107 ? -9.109 -12.399 13.652 1.00 83.00 107 THR A O 1
ATOM 850 N N . PRO A 1 108 ? -10.561 -14.005 14.214 1.00 74.94 108 PRO A N 1
ATOM 851 C CA . PRO A 1 108 ? -9.756 -14.494 15.339 1.00 74.94 108 PRO A CA 1
ATOM 852 C C . PRO A 1 108 ? -8.324 -14.922 14.957 1.00 74.94 108 PRO A C 1
ATOM 854 O O . PRO A 1 108 ? -7.440 -14.899 15.807 1.00 74.94 108 PRO A O 1
ATOM 857 N N . GLY A 1 109 ? -8.076 -15.254 13.683 1.00 70.88 109 GLY A N 1
ATOM 858 C CA . GLY A 1 109 ? -6.747 -15.564 13.141 1.00 70.88 109 GLY A CA 1
ATOM 859 C C . GLY A 1 109 ? -5.953 -14.371 12.588 1.00 70.88 109 GLY A C 1
ATOM 860 O O . GLY A 1 109 ? -4.828 -14.567 12.136 1.00 70.88 109 GLY A O 1
ATOM 861 N N . GLY A 1 110 ? -6.503 -13.151 12.594 1.00 77.44 110 GLY A N 1
ATOM 862 C CA . GLY A 1 110 ? -5.816 -11.951 12.107 1.00 77.44 110 GLY A CA 1
ATOM 863 C C . GLY A 1 110 ? -6.658 -11.061 11.192 1.00 77.44 110 GLY A C 1
ATOM 864 O O . GLY A 1 110 ? -7.888 -11.047 11.257 1.00 77.44 110 GLY A O 1
ATOM 865 N N . PHE A 1 111 ? -5.968 -10.279 10.361 1.00 83.06 111 PHE A N 1
ATOM 866 C CA . PHE A 1 111 ? -6.584 -9.394 9.372 1.00 83.06 111 PHE A CA 1
ATOM 867 C C . PHE A 1 111 ? -6.692 -10.111 8.027 1.00 83.06 111 PHE A C 1
ATOM 869 O O . PHE A 1 111 ? -5.674 -10.510 7.460 1.00 83.06 111 PHE A O 1
ATOM 876 N N . LEU A 1 112 ? -7.921 -10.261 7.534 1.00 87.06 112 LEU A N 1
ATOM 877 C CA . LEU A 1 112 ? -8.217 -10.756 6.190 1.00 87.06 112 LEU A CA 1
ATOM 878 C C . LEU A 1 112 ? -8.671 -9.598 5.303 1.00 87.06 112 LEU A C 1
ATOM 880 O O . LEU A 1 112 ? -9.237 -8.625 5.805 1.00 87.06 112 LEU A O 1
ATOM 884 N N . LEU A 1 113 ? -8.388 -9.693 4.004 1.00 90.62 113 LEU A N 1
ATOM 885 C CA . LEU A 1 113 ? -8.904 -8.745 3.021 1.00 90.62 113 LEU A CA 1
ATOM 886 C C . LEU A 1 113 ? -10.341 -9.113 2.659 1.00 90.62 113 LEU A C 1
ATOM 888 O O . LEU A 1 113 ? -10.704 -10.286 2.653 1.00 90.62 113 LEU A O 1
ATOM 892 N N . THR A 1 114 ? -11.135 -8.094 2.357 1.00 92.38 114 THR A N 1
ATOM 893 C CA . THR A 1 114 ? -12.436 -8.242 1.697 1.00 92.38 114 THR A CA 1
ATOM 894 C C . THR A 1 114 ? -12.259 -8.304 0.180 1.00 92.38 114 THR A C 1
ATOM 896 O O . THR A 1 114 ? -11.208 -7.912 -0.326 1.00 92.38 114 THR A O 1
ATOM 899 N N . ASP A 1 115 ? -13.314 -8.655 -0.561 1.00 91.50 115 ASP A N 1
ATOM 900 C CA . ASP A 1 115 ? -13.322 -8.590 -2.035 1.00 91.50 115 ASP A CA 1
ATOM 901 C C . ASP A 1 115 ? -12.895 -7.203 -2.556 1.00 91.50 115 ASP A C 1
ATOM 903 O O . ASP A 1 115 ? -12.084 -7.071 -3.469 1.00 91.50 115 ASP A O 1
ATOM 907 N N . ARG A 1 116 ? -13.378 -6.134 -1.905 1.00 91.94 116 ARG A N 1
ATOM 908 C CA . ARG A 1 116 ? -12.990 -4.748 -2.226 1.00 91.94 116 ARG A CA 1
ATOM 909 C C . ARG A 1 116 ? -11.535 -4.448 -1.874 1.00 91.94 116 ARG A C 1
ATOM 911 O O . ARG A 1 116 ? -10.901 -3.635 -2.542 1.00 91.94 116 ARG A O 1
ATOM 918 N N . GLY A 1 117 ? -11.017 -5.081 -0.825 1.00 91.75 117 GLY A N 1
ATOM 919 C CA . GLY A 1 117 ? -9.603 -5.046 -0.479 1.00 91.75 117 GLY A CA 1
ATOM 920 C C . GLY A 1 117 ? -8.736 -5.716 -1.542 1.00 91.75 117 GLY A C 1
ATOM 921 O O . GLY A 1 117 ? -7.682 -5.182 -1.870 1.00 91.75 117 GLY A O 1
ATOM 922 N N . GLU A 1 118 ? -9.167 -6.848 -2.099 1.00 92.12 118 GLU A N 1
ATOM 923 C CA . GLU A 1 118 ? -8.442 -7.545 -3.169 1.00 92.12 118 GLU A CA 1
ATOM 924 C C . GLU A 1 118 ? -8.406 -6.742 -4.471 1.00 92.12 118 GLU A C 1
ATOM 926 O O . GLU A 1 118 ? -7.364 -6.679 -5.124 1.00 92.12 118 GLU A O 1
ATOM 931 N N . ASP A 1 119 ? -9.509 -6.083 -4.834 1.00 92.75 119 ASP A N 1
ATOM 932 C CA . ASP A 1 119 ? -9.529 -5.165 -5.977 1.00 92.75 119 ASP A CA 1
ATOM 933 C C . ASP A 1 119 ? -8.543 -4.007 -5.773 1.00 92.75 119 ASP A C 1
ATOM 935 O O . ASP A 1 119 ? -7.735 -3.718 -6.654 1.00 92.75 119 ASP A O 1
ATOM 939 N N . LEU A 1 120 ? -8.550 -3.388 -4.586 1.00 91.12 120 LEU A N 1
ATOM 940 C CA . LEU A 1 120 ? -7.603 -2.322 -4.258 1.00 91.12 120 LEU A CA 1
ATOM 941 C C . LEU A 1 120 ? -6.153 -2.819 -4.259 1.00 91.12 120 LEU A C 1
ATOM 943 O O . LEU A 1 120 ? -5.262 -2.077 -4.657 1.00 91.12 120 LEU A O 1
ATOM 947 N N . LEU A 1 121 ? -5.905 -4.053 -3.815 1.00 92.75 121 LEU A N 1
ATOM 948 C CA . LEU A 1 121 ? -4.571 -4.646 -3.806 1.00 92.75 121 LEU A CA 1
ATOM 949 C C . LEU A 1 121 ? -3.983 -4.727 -5.215 1.00 92.75 121 LEU A C 1
ATOM 951 O O . LEU A 1 121 ? -2.848 -4.299 -5.400 1.00 92.75 121 LEU A O 1
ATOM 955 N N . ARG A 1 122 ? -4.758 -5.193 -6.201 1.00 92.69 122 ARG A N 1
ATOM 956 C CA . ARG A 1 122 ? -4.301 -5.267 -7.600 1.00 92.69 122 ARG A CA 1
ATOM 957 C C . ARG A 1 122 ? -3.894 -3.895 -8.138 1.00 92.69 122 ARG A C 1
ATOM 959 O O . ARG A 1 122 ? -2.827 -3.754 -8.729 1.00 92.69 122 ARG A O 1
ATOM 966 N N . GLU A 1 123 ? -4.714 -2.878 -7.886 1.00 91.56 123 GLU A N 1
ATOM 967 C CA . GLU A 1 123 ? -4.422 -1.504 -8.310 1.00 91.56 123 GLU A CA 1
ATOM 968 C C . GLU A 1 123 ? -3.205 -0.924 -7.570 1.00 91.56 123 GLU A C 1
ATOM 970 O O . GLU A 1 123 ? -2.332 -0.296 -8.171 1.00 91.56 123 GLU A O 1
ATOM 975 N N . ALA A 1 124 ? -3.104 -1.169 -6.262 1.00 90.94 124 ALA A N 1
ATOM 976 C CA . ALA A 1 124 ? -2.003 -0.692 -5.432 1.00 90.94 124 ALA A CA 1
ATOM 977 C C . ALA A 1 124 ? -0.654 -1.321 -5.820 1.00 90.94 124 ALA A C 1
ATOM 979 O O . ALA A 1 124 ? 0.357 -0.619 -5.846 1.00 90.94 124 ALA A O 1
ATOM 980 N N . GLU A 1 125 ? -0.628 -2.614 -6.151 1.00 91.56 125 GLU A N 1
ATOM 981 C CA . GLU A 1 125 ? 0.562 -3.302 -6.667 1.00 91.56 125 GLU A CA 1
ATOM 982 C C . GLU A 1 125 ? 0.991 -2.741 -8.027 1.00 91.56 125 GLU A C 1
ATOM 984 O O . GLU A 1 125 ? 2.182 -2.523 -8.257 1.00 91.56 125 GLU A O 1
ATOM 989 N N . GLY A 1 126 ? 0.030 -2.432 -8.905 1.00 91.19 126 GLY A N 1
ATOM 990 C CA . GLY A 1 126 ? 0.302 -1.746 -10.169 1.00 91.19 126 GLY A CA 1
ATOM 991 C C . GLY A 1 126 ? 0.975 -0.391 -9.947 1.00 91.19 126 GLY A C 1
ATOM 992 O O . GLY A 1 126 ? 2.005 -0.093 -10.550 1.00 91.19 126 GLY A O 1
ATOM 993 N N . IL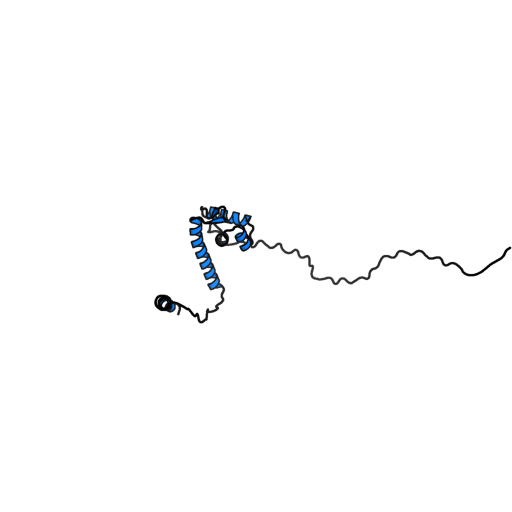E A 1 127 ? 0.451 0.410 -9.019 1.00 89.19 127 ILE A N 1
ATOM 994 C CA . ILE A 1 127 ? 1.030 1.709 -8.653 1.00 89.19 127 ILE A CA 1
ATOM 995 C C . ILE A 1 127 ? 2.449 1.547 -8.101 1.00 89.19 127 ILE A C 1
ATOM 997 O O . ILE A 1 127 ? 3.343 2.284 -8.515 1.00 89.19 127 ILE A O 1
ATOM 1001 N N . GLU A 1 128 ? 2.686 0.603 -7.188 1.00 87.50 128 GLU A N 1
ATOM 1002 C CA . GLU A 1 128 ? 4.022 0.354 -6.632 1.00 87.50 128 GLU A CA 1
ATOM 1003 C C . GLU A 1 128 ? 5.019 -0.019 -7.735 1.00 87.50 128 GLU A C 1
ATOM 1005 O O . GLU A 1 128 ? 6.130 0.515 -7.765 1.00 87.50 128 GLU A O 1
ATOM 1010 N N . ALA A 1 129 ? 4.607 -0.860 -8.688 1.00 88.62 129 ALA A N 1
ATOM 1011 C CA . ALA A 1 129 ? 5.419 -1.217 -9.844 1.00 88.62 129 ALA A CA 1
ATOM 1012 C C . ALA A 1 129 ? 5.734 0.002 -10.728 1.00 88.62 129 ALA A C 1
ATOM 1014 O O . ALA A 1 129 ? 6.885 0.190 -11.126 1.00 88.62 129 ALA A O 1
ATOM 1015 N N . HIS A 1 130 ? 4.754 0.872 -10.985 1.00 87.44 130 HIS A N 1
ATOM 1016 C CA . HIS A 1 130 ? 4.967 2.109 -11.740 1.00 87.44 130 HIS A CA 1
ATOM 1017 C C . HIS A 1 130 ? 5.912 3.074 -11.022 1.00 87.44 130 HIS A C 1
ATOM 1019 O O . HIS A 1 130 ? 6.809 3.639 -11.647 1.00 87.44 130 HIS A O 1
ATOM 1025 N N . VAL A 1 131 ? 5.761 3.244 -9.709 1.00 86.00 131 VAL A N 1
ATOM 1026 C CA . VAL A 1 131 ? 6.661 4.079 -8.904 1.00 86.00 131 VAL A CA 1
ATOM 1027 C C . VAL A 1 131 ? 8.077 3.508 -8.919 1.00 86.00 131 VAL A C 1
ATOM 1029 O O . VAL A 1 131 ? 9.030 4.264 -9.102 1.00 86.00 131 VAL A O 1
ATOM 1032 N N . ALA A 1 132 ? 8.231 2.188 -8.797 1.00 84.62 132 ALA A N 1
ATOM 1033 C CA . ALA A 1 132 ? 9.526 1.522 -8.902 1.00 84.62 132 ALA A CA 1
ATOM 1034 C C . ALA A 1 132 ? 10.157 1.710 -10.291 1.00 84.62 132 ALA A C 1
ATOM 1036 O O . ALA A 1 132 ? 11.353 1.977 -10.389 1.00 84.62 132 ALA A O 1
ATOM 1037 N N . GLN A 1 133 ?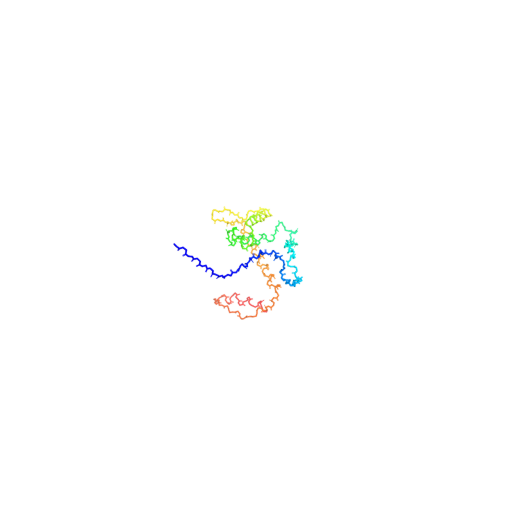 9.362 1.641 -11.360 1.00 86.31 133 GLN A N 1
ATOM 1038 C CA . GLN A 1 133 ? 9.821 1.885 -12.726 1.00 86.31 133 GLN A CA 1
ATOM 1039 C C . GLN A 1 133 ? 10.281 3.334 -12.924 1.00 86.31 133 GLN A C 1
ATOM 1041 O O . GLN A 1 133 ? 11.339 3.569 -13.509 1.00 86.31 133 GLN A O 1
ATOM 1046 N N . ILE A 1 134 ? 9.521 4.311 -12.420 1.00 83.19 134 ILE A N 1
ATOM 1047 C CA . ILE A 1 134 ? 9.902 5.729 -12.453 1.00 83.19 134 ILE A CA 1
ATOM 1048 C C . ILE A 1 134 ? 11.200 5.922 -11.671 1.00 83.19 134 ILE A C 1
ATOM 1050 O O . ILE A 1 134 ? 12.144 6.509 -12.192 1.00 83.19 134 ILE A O 1
ATOM 1054 N N . ALA A 1 135 ? 11.282 5.381 -10.454 1.00 82.69 135 ALA A N 1
ATOM 1055 C CA . ALA A 1 135 ? 12.487 5.459 -9.642 1.00 82.69 135 ALA A CA 1
ATOM 1056 C C . ALA A 1 135 ? 13.695 4.875 -10.383 1.00 82.69 135 ALA A C 1
ATOM 1058 O O . ALA A 1 135 ? 14.711 5.549 -10.455 1.00 82.69 135 ALA A O 1
ATOM 1059 N N . ALA A 1 136 ? 13.562 3.703 -11.009 1.00 79.75 136 ALA A N 1
ATOM 1060 C CA . ALA A 1 136 ? 14.622 3.079 -11.802 1.00 79.75 136 ALA A CA 1
ATOM 1061 C C . ALA A 1 136 ? 15.020 3.903 -13.040 1.00 79.75 136 ALA A C 1
ATOM 1063 O O . ALA A 1 136 ? 16.191 3.956 -13.401 1.0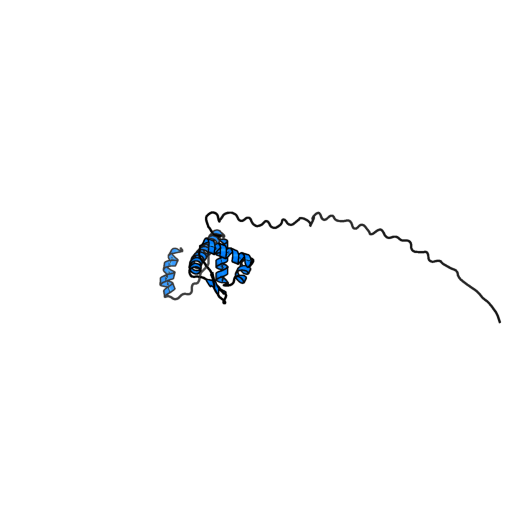0 79.75 136 ALA A O 1
ATOM 1064 N N . THR A 1 137 ? 14.058 4.568 -13.684 1.00 78.06 137 THR A N 1
ATOM 1065 C CA . THR A 1 137 ? 14.305 5.405 -14.870 1.00 78.06 137 THR A CA 1
ATOM 1066 C C . THR A 1 137 ? 15.055 6.689 -14.505 1.00 78.06 137 THR A C 1
ATOM 1068 O O . THR A 1 137 ? 15.945 7.122 -15.232 1.00 78.06 137 THR A O 1
ATOM 1071 N N . PHE A 1 138 ? 14.705 7.309 -13.374 1.00 75.25 138 PHE A N 1
ATOM 1072 C CA . PHE A 1 138 ? 15.221 8.617 -12.958 1.00 75.25 138 PHE A CA 1
ATOM 1073 C C . PHE A 1 138 ? 16.365 8.552 -11.945 1.00 7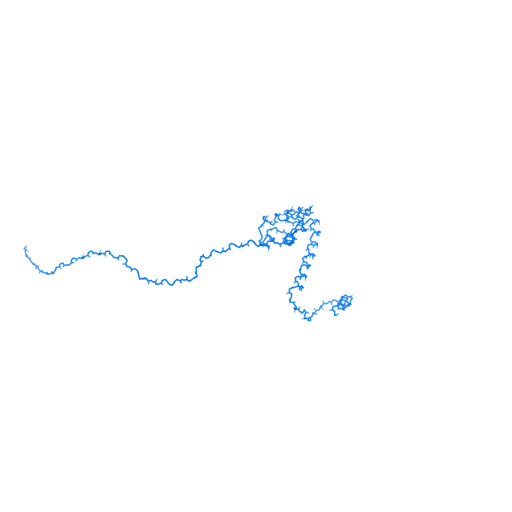5.25 138 PHE A C 1
ATOM 1075 O O . PHE A 1 138 ? 17.068 9.548 -11.780 1.00 75.25 138 PHE A O 1
ATOM 1082 N N . SER A 1 139 ? 16.602 7.410 -11.291 1.00 70.06 139 SER A N 1
ATOM 1083 C CA . SER A 1 139 ? 17.749 7.221 -10.395 1.00 70.06 139 SER A CA 1
ATOM 1084 C C . SER A 1 139 ? 19.085 7.355 -11.112 1.00 70.06 139 SER A C 1
ATOM 1086 O O . SER A 1 139 ? 20.109 7.394 -10.440 1.00 70.06 139 SER A O 1
ATOM 1088 N N . GLY A 1 140 ? 19.091 7.476 -12.446 1.00 53.75 140 GLY A N 1
ATOM 1089 C CA . GLY A 1 140 ? 20.202 8.085 -13.171 1.00 53.75 140 GLY A CA 1
ATOM 1090 C C . GLY A 1 140 ? 21.513 7.322 -13.057 1.00 53.75 140 GLY A C 1
ATOM 1091 O O . GLY A 1 140 ? 22.536 7.797 -13.545 1.00 53.75 140 GLY A O 1
ATOM 1092 N N . GLU A 1 141 ? 21.498 6.109 -12.509 1.00 51.44 141 GLU A N 1
ATOM 1093 C CA . GLU A 1 141 ? 22.450 5.121 -12.943 1.00 51.44 141 GLU A CA 1
ATOM 1094 C C . GLU A 1 141 ? 21.978 4.693 -14.326 1.00 51.44 141 GLU A C 1
ATOM 1096 O O . GLU A 1 141 ? 21.312 3.685 -14.536 1.00 51.44 141 GLU A O 1
ATOM 1101 N N . THR A 1 142 ? 22.438 5.458 -15.305 1.00 49.50 142 THR A N 1
ATOM 1102 C CA . THR A 1 142 ? 22.999 4.913 -16.538 1.00 49.50 142 THR A CA 1
ATOM 1103 C C . THR A 1 142 ? 24.111 3.899 -16.196 1.00 49.50 142 THR A C 1
ATOM 1105 O O . THR A 1 142 ? 25.199 3.931 -16.757 1.00 49.50 142 THR A O 1
ATOM 1108 N N . ALA A 1 143 ? 23.860 2.944 -15.295 1.00 49.75 143 ALA A N 1
ATOM 1109 C CA . ALA A 1 143 ? 24.283 1.589 -15.525 1.00 49.75 143 ALA A CA 1
ATOM 1110 C C . ALA A 1 143 ? 23.465 1.210 -16.745 1.00 49.75 143 ALA A C 1
ATOM 1112 O O . ALA A 1 143 ? 22.356 0.693 -16.663 1.00 49.75 143 ALA A O 1
ATOM 1113 N N . GLU A 1 144 ? 23.990 1.582 -17.904 1.00 54.09 144 GLU A N 1
ATOM 1114 C CA . GLU A 1 144 ? 23.743 0.836 -19.106 1.00 54.09 144 GLU A CA 1
ATOM 1115 C C . GLU A 1 144 ? 23.815 -0.620 -18.662 1.00 54.09 144 GLU A C 1
ATOM 1117 O O . GLU A 1 144 ? 24.877 -1.060 -18.214 1.00 54.09 144 GLU A O 1
ATOM 1122 N N . VAL A 1 145 ? 22.664 -1.297 -18.585 1.00 57.75 145 VAL A N 1
ATOM 1123 C CA . VAL A 1 145 ? 22.584 -2.670 -18.087 1.00 57.75 145 VAL A CA 1
ATOM 1124 C C . VAL A 1 145 ? 23.245 -3.518 -19.167 1.00 57.75 145 VAL A C 1
ATOM 1126 O O . VAL A 1 145 ? 22.612 -4.098 -20.040 1.00 57.75 145 VAL A O 1
ATOM 1129 N N . ARG A 1 146 ? 24.573 -3.472 -19.170 1.00 58.19 146 ARG A N 1
ATOM 1130 C CA . ARG A 1 146 ? 25.486 -4.095 -20.105 1.00 58.19 146 ARG A CA 1
ATOM 1131 C C . ARG A 1 146 ? 25.993 -5.326 -19.394 1.00 58.19 146 ARG A C 1
ATOM 1133 O O . ARG A 1 146 ? 26.793 -5.259 -18.466 1.00 58.19 146 ARG A O 1
ATOM 1140 N N . GLY A 1 147 ? 25.481 -6.465 -19.819 1.00 69.69 147 GLY A N 1
ATOM 1141 C CA . GLY A 1 147 ? 25.834 -7.746 -19.243 1.00 69.69 147 GLY A CA 1
ATOM 1142 C C . GLY A 1 147 ? 25.356 -8.868 -20.141 1.00 69.69 147 GLY A C 1
ATOM 1143 O O . GLY A 1 147 ? 24.355 -8.749 -20.841 1.00 69.69 147 GLY A O 1
ATOM 1144 N N . THR A 1 148 ? 26.087 -9.976 -20.137 1.00 76.88 148 THR A N 1
ATOM 1145 C CA . THR A 1 148 ? 25.630 -11.192 -20.808 1.00 76.88 148 THR A CA 1
ATOM 1146 C C . THR A 1 148 ? 24.611 -11.887 -19.910 1.00 76.88 148 THR A C 1
ATOM 1148 O O . THR A 1 148 ? 24.981 -12.468 -18.891 1.00 76.88 148 THR A O 1
ATOM 1151 N N . ILE A 1 149 ? 23.332 -11.843 -20.282 1.00 81.75 149 ILE A N 1
ATOM 1152 C CA . ILE A 1 149 ? 22.279 -12.601 -19.599 1.00 81.75 149 ILE A CA 1
ATOM 1153 C C . ILE A 1 149 ? 22.275 -14.024 -20.166 1.00 81.75 149 ILE A C 1
ATOM 1155 O O . ILE A 1 149 ? 22.034 -14.229 -21.354 1.00 81.75 149 ILE A O 1
ATOM 1159 N N . ARG A 1 150 ? 22.548 -15.024 -19.320 1.00 87.94 150 ARG A N 1
ATOM 1160 C CA . ARG A 1 150 ? 22.383 -16.442 -19.671 1.00 87.94 150 ARG A CA 1
ATOM 1161 C C . ARG A 1 150 ? 21.011 -16.909 -19.208 1.00 87.94 150 ARG A C 1
ATOM 1163 O O . ARG A 1 150 ? 20.754 -16.953 -18.009 1.00 87.94 150 ARG A O 1
ATOM 1170 N N . VAL A 1 151 ? 20.151 -17.273 -20.152 1.00 85.50 151 VAL A N 1
ATOM 1171 C CA . VAL A 1 151 ? 18.806 -17.789 -19.870 1.00 85.50 151 VAL A CA 1
ATOM 1172 C C . VAL A 1 151 ? 18.792 -19.290 -20.147 1.00 85.50 151 VAL A C 1
ATOM 1174 O O . VAL A 1 151 ? 19.025 -19.712 -21.276 1.00 85.50 151 VAL A O 1
ATOM 1177 N N . ALA A 1 152 ? 18.526 -20.097 -19.119 1.00 91.44 152 ALA A N 1
ATOM 1178 C CA . ALA A 1 152 ? 18.262 -21.525 -19.272 1.00 91.44 152 ALA A CA 1
ATOM 1179 C C . ALA A 1 152 ? 16.748 -21.737 -19.391 1.00 91.44 152 ALA A C 1
ATOM 1181 O O . ALA A 1 152 ? 15.983 -21.294 -18.538 1.00 91.44 152 ALA A O 1
ATOM 1182 N N . THR A 1 153 ? 16.312 -22.376 -20.470 1.00 92.94 153 THR A N 1
ATOM 1183 C CA . THR A 1 153 ? 14.897 -22.510 -20.829 1.00 92.94 153 THR A CA 1
ATOM 1184 C C . THR A 1 153 ? 14.684 -23.800 -21.616 1.00 92.94 153 THR A C 1
ATOM 1186 O O . THR A 1 153 ? 15.608 -24.301 -22.254 1.00 92.94 153 THR A O 1
ATOM 1189 N N . MET A 1 154 ? 13.459 -24.330 -21.591 1.00 94.81 154 MET A N 1
ATOM 1190 C CA . MET A 1 154 ? 13.032 -25.376 -22.525 1.00 94.81 154 MET A CA 1
ATOM 1191 C C . MET A 1 154 ? 13.094 -24.862 -23.969 1.00 94.81 154 MET A C 1
ATOM 1193 O O . MET A 1 154 ? 12.822 -23.685 -24.223 1.00 94.81 154 MET A O 1
ATOM 1197 N N . GLU A 1 155 ? 13.402 -25.758 -24.909 1.00 92.75 155 GLU A N 1
ATOM 1198 C CA . GLU A 1 155 ? 13.538 -25.451 -26.341 1.00 92.75 155 GLU A CA 1
ATOM 1199 C C . GLU A 1 155 ? 12.346 -24.644 -26.877 1.00 92.75 155 GLU A C 1
ATOM 1201 O O . GLU A 1 155 ? 12.531 -23.583 -27.471 1.00 92.75 155 GLU A O 1
ATOM 1206 N N . ALA A 1 156 ? 11.124 -25.098 -26.581 1.00 94.19 156 ALA A N 1
ATOM 1207 C CA . ALA A 1 156 ? 9.896 -24.474 -27.064 1.00 94.19 156 ALA A CA 1
ATOM 1208 C C . ALA A 1 156 ? 9.709 -23.027 -26.569 1.00 94.19 156 ALA A C 1
ATOM 1210 O O . ALA A 1 156 ? 9.255 -22.172 -27.323 1.00 94.19 156 ALA A O 1
ATOM 1211 N N . LEU A 1 157 ? 10.082 -22.717 -25.322 1.00 94.06 157 LEU A N 1
ATOM 1212 C CA . LEU A 1 157 ? 9.996 -21.351 -24.789 1.00 94.06 157 LEU A CA 1
ATOM 1213 C C . LEU A 1 157 ? 11.070 -20.438 -25.394 1.00 94.06 157 LEU A C 1
ATOM 1215 O O . LEU A 1 157 ? 10.805 -19.264 -25.666 1.00 94.06 157 LEU A O 1
ATOM 1219 N N . GLY A 1 158 ? 12.260 -20.987 -25.648 1.00 92.69 158 GLY A N 1
ATOM 1220 C CA . GLY A 1 158 ? 13.348 -20.278 -26.314 1.00 92.69 158 GLY A CA 1
ATOM 1221 C C . GLY A 1 158 ? 12.967 -19.843 -27.730 1.00 92.69 158 GLY A C 1
ATOM 1222 O O . GLY A 1 158 ? 13.098 -18.667 -28.070 1.00 92.69 158 GLY A O 1
ATOM 1223 N N . SER A 1 159 ? 12.453 -20.777 -28.535 1.00 91.44 159 SER A N 1
ATOM 1224 C CA . SER A 1 159 ? 12.157 -20.550 -29.953 1.00 91.44 159 SER A CA 1
ATOM 1225 C C . SER A 1 159 ? 10.832 -19.825 -30.197 1.00 91.44 159 SER A C 1
ATOM 1227 O O . SER A 1 159 ? 10.789 -18.908 -31.014 1.00 91.44 159 SER A O 1
ATOM 1229 N N . LEU A 1 160 ? 9.759 -20.187 -29.486 1.00 92.44 160 LEU A N 1
ATOM 1230 C CA . LEU A 1 160 ? 8.416 -19.664 -29.767 1.00 92.44 160 LEU A CA 1
ATOM 1231 C C . LEU A 1 160 ? 8.095 -18.367 -29.016 1.00 92.44 160 LEU A C 1
ATOM 1233 O O . LEU A 1 160 ? 7.242 -17.606 -29.468 1.00 92.44 160 LEU A O 1
ATOM 1237 N N . TYR A 1 161 ? 8.742 -18.104 -27.874 1.00 90.38 161 TYR A N 1
ATOM 1238 C CA . TYR A 1 161 ? 8.389 -16.966 -27.015 1.00 90.38 161 TYR A CA 1
ATOM 1239 C C . TYR A 1 161 ? 9.508 -15.931 -26.873 1.00 90.38 161 TYR A C 1
ATOM 1241 O O . TYR A 1 161 ? 9.258 -14.738 -27.068 1.00 90.38 161 TYR A O 1
ATOM 1249 N N . LEU A 1 162 ? 10.724 -16.374 -26.537 1.00 91.31 162 LEU A N 1
ATOM 1250 C CA . LEU A 1 162 ? 11.879 -15.502 -26.291 1.00 91.31 162 LEU A CA 1
ATOM 1251 C C . LEU A 1 162 ? 12.443 -14.911 -27.589 1.00 91.31 162 LEU A C 1
ATOM 1253 O O . LEU A 1 162 ? 12.511 -13.689 -27.712 1.00 91.31 162 LEU A O 1
ATOM 1257 N N . ALA A 1 163 ? 12.794 -15.747 -28.571 1.00 89.25 163 ALA A N 1
ATOM 1258 C CA . ALA A 1 163 ? 13.413 -15.311 -29.826 1.00 89.25 163 ALA A CA 1
ATOM 1259 C C . ALA A 1 163 ? 12.662 -14.170 -30.560 1.00 89.25 163 ALA A C 1
ATOM 1261 O O . ALA A 1 163 ? 13.304 -13.164 -30.867 1.00 89.25 163 ALA A O 1
ATOM 1262 N N . PRO A 1 164 ? 11.333 -14.233 -30.798 1.00 88.94 164 PRO A N 1
ATOM 1263 C CA . PRO A 1 164 ? 10.629 -13.163 -31.512 1.00 88.94 164 PRO A CA 1
ATOM 1264 C C . PRO A 1 164 ? 10.513 -11.852 -30.717 1.00 88.94 164 PRO A C 1
ATOM 1266 O O . PRO A 1 164 ? 10.399 -10.790 -31.320 1.00 88.94 164 PRO A O 1
ATOM 1269 N N . ARG A 1 165 ? 10.552 -11.892 -29.376 1.00 86.56 165 ARG A N 1
ATOM 1270 C CA . ARG A 1 165 ? 10.459 -10.688 -28.527 1.00 86.56 165 ARG A CA 1
ATOM 1271 C C . ARG A 1 165 ? 11.802 -9.998 -28.305 1.00 86.56 165 ARG A C 1
ATOM 1273 O O . ARG A 1 165 ? 11.826 -8.792 -28.084 1.00 86.56 165 ARG A O 1
ATOM 1280 N N . MET A 1 166 ? 12.907 -10.735 -28.410 1.00 83.25 166 MET A N 1
ATOM 1281 C CA . MET A 1 166 ? 14.259 -10.171 -28.327 1.00 83.25 166 MET A CA 1
ATOM 1282 C C . MET A 1 166 ? 14.593 -9.259 -29.515 1.00 83.25 166 MET A C 1
ATOM 1284 O O . MET A 1 166 ? 15.386 -8.338 -29.363 1.00 83.25 166 MET A O 1
ATOM 1288 N N . LEU A 1 167 ? 13.951 -9.465 -30.670 1.00 76.81 167 LEU A N 1
ATOM 1289 C CA . LEU A 1 167 ? 14.097 -8.608 -31.853 1.00 76.81 167 LEU A CA 1
ATOM 1290 C C . LEU A 1 167 ? 13.604 -7.167 -31.641 1.00 76.81 167 LEU A C 1
ATOM 1292 O O . LEU A 1 167 ? 14.038 -6.284 -32.366 1.00 76.81 167 LEU A O 1
ATOM 1296 N N . GLY A 1 168 ? 12.719 -6.921 -30.667 1.00 71.50 168 GLY A N 1
ATOM 1297 C CA . GLY A 1 168 ? 12.217 -5.577 -30.348 1.00 71.50 168 GLY A CA 1
ATOM 1298 C C . GLY A 1 168 ? 13.045 -4.810 -29.312 1.00 71.50 168 GLY A C 1
ATOM 1299 O O . GLY A 1 168 ? 12.676 -3.693 -28.962 1.00 71.50 168 GLY A O 1
ATOM 1300 N N . LEU A 1 169 ? 14.113 -5.416 -28.782 1.00 67.12 169 LEU A N 1
ATOM 1301 C CA . LEU A 1 169 ? 14.989 -4.832 -27.757 1.00 67.12 169 LEU A CA 1
ATOM 1302 C C . LEU A 1 169 ? 16.343 -4.357 -28.318 1.00 67.12 169 LEU A C 1
ATOM 1304 O O . LEU A 1 169 ? 17.189 -3.927 -27.534 1.00 67.12 169 LEU A O 1
ATOM 1308 N N . TYR A 1 170 ? 16.553 -4.457 -29.636 1.00 53.81 170 TYR A N 1
ATOM 1309 C CA . TYR A 1 170 ? 17.771 -4.043 -30.342 1.00 53.81 170 TYR A CA 1
ATOM 1310 C C . TYR A 1 170 ? 17.486 -2.907 -31.328 1.00 53.81 170 TYR A C 1
ATOM 1312 O O . TYR A 1 170 ? 16.351 -2.868 -31.854 1.00 53.81 170 TYR A O 1
#

Foldseek 3Di:
DDDDDDDDDDDDDDDDDDDDDDDDDDPDDPPDPDPPPDPDPDPPPPDDDDDPPVAQADLVLLVLLLLCVVVLALVRSCVVVVHDSVVSVVRQVSVCVRVVHDQWDDDPVGIDGDPVVVVSNVVSVVVVVVVVVVCVVPVPPPPVVDDDDDDDDDPCCVPPPVVVVVVVVD

Radius of gyration: 40.62 Å; chains: 1; bounding box: 84×55×137 Å

pLDDT: mean 73.47, std 18.04, range [32.62, 94.81]

Sequence (170 aa):
MTISAGKGAPCRLRPSRPTLWRTKPQRGKVASPFQENRPVPKPQPKPRPYASELSRFDWDDIALFLALVRHRSLSHAARSLSLTHSTVGRRIKTLEAALGAKLFERTPGGFLLTDRGEDLLREAEGIEAHVAQIAATFSGETAEVRGTIRVATMEALGSLYLAPRMLGLY